Protein AF-A0A1H6F288-F1 (afdb_monomer)

Solvent-accessible surface area (backbone atoms only — not comparable to full-atom values): 5562 Å² total; per-residue (Å²): 132,85,67,60,60,46,52,48,48,55,50,51,50,53,52,50,52,56,46,40,74,71,67,45,25,58,63,54,33,56,54,44,66,64,47,49,53,79,63,60,53,56,98,91,47,78,67,59,67,52,50,29,62,50,36,48,50,48,35,57,30,30,58,74,47,69,41,64,69,87,55,67,66,37,65,64,48,32,68,47,86,77,81,50,60,43,38,53,27,31,37,51,34,49,50,50,29,73,114

pLDDT: mean 83.08, std 14.81, range [39.84, 97.62]

Sequence (99 aa):
MVRGEQVKLKRITGVLDEVTAAGAHADVWTALAQAVPLLLPGPDEKARPGLGELLKVAVRVAVRAGASDNIRGLAELAARKGSSLLIHEARRLHEALSD

Foldseek 3Di:
DDPPQLVVLVVVLVVLVVVVVVVPLVVSLVVCLVVLLVQDADPPGDHDHCLLVSLVSNLVSLLSNQAQDDRPCLVVLCPDDDDDSNNVSSVSNNVSNND

Mean predicted aligned error: 7.12 Å

Radius of gyration: 12.98 Å; Cα contacts (8 Å, |Δi|>4): 102; chains: 1; bounding box: 32×22×39 Å

Structure (mmCIF, N/CA/C/O backbone):
data_AF-A0A1H6F288-F1
#
_entry.id   AF-A0A1H6F288-F1
#
loop_
_atom_site.group_PDB
_atom_site.id
_atom_site.type_symbol
_atom_site.label_atom_id
_atom_site.label_alt_id
_atom_site.label_comp_id
_atom_site.label_asym_id
_atom_site.label_entity_id
_atom_site.label_seq_id
_atom_site.pdbx_PDB_ins_code
_atom_site.Cartn_x
_atom_site.Cartn_y
_atom_site.Cartn_z
_atom_site.occupancy
_atom_site.B_iso_or_equiv
_atom_site.auth_seq_id
_atom_site.auth_comp_id
_atom_site.auth_asym_id
_atom_site.auth_atom_id
_atom_site.pdbx_PDB_model_num
ATOM 1 N N . MET A 1 1 ? 7.555 -3.453 26.861 1.00 39.84 1 MET A N 1
ATOM 2 C CA . MET A 1 1 ? 6.515 -3.901 25.906 1.00 39.84 1 MET A CA 1
ATOM 3 C C . MET A 1 1 ? 6.962 -3.518 24.495 1.00 39.84 1 MET A C 1
ATOM 5 O O . MET A 1 1 ? 7.596 -2.486 24.336 1.00 39.84 1 MET A O 1
ATOM 9 N N . VAL A 1 2 ? 6.798 -4.420 23.535 1.00 41.81 2 VAL A N 1
ATOM 10 C CA . VAL A 1 2 ? 7.698 -4.710 22.397 1.00 41.81 2 VAL A CA 1
ATOM 11 C C . VAL A 1 2 ? 8.075 -3.510 21.489 1.00 41.81 2 VAL A C 1
ATOM 13 O O . VAL A 1 2 ? 7.261 -3.011 20.724 1.00 41.81 2 VAL A O 1
ATOM 16 N N . ARG A 1 3 ? 9.365 -3.117 21.497 1.00 50.94 3 ARG A N 1
ATOM 17 C CA . ARG A 1 3 ? 10.042 -2.281 20.466 1.00 50.94 3 ARG A CA 1
ATOM 18 C C . ARG A 1 3 ? 10.474 -3.091 19.223 1.00 50.94 3 ARG A C 1
ATOM 20 O O . ARG A 1 3 ? 10.938 -2.519 18.244 1.00 50.94 3 ARG A O 1
ATOM 27 N N . GLY A 1 4 ? 10.342 -4.418 19.261 1.00 48.12 4 GLY A N 1
ATOM 28 C CA . GLY A 1 4 ? 10.867 -5.346 18.252 1.00 48.12 4 GLY A CA 1
ATOM 29 C C . GLY A 1 4 ? 10.153 -5.322 16.895 1.00 48.12 4 GLY A C 1
ATOM 30 O O . GLY A 1 4 ? 10.824 -5.411 15.872 1.00 48.12 4 GLY A O 1
ATOM 31 N N . GLU A 1 5 ? 8.827 -5.160 16.847 1.00 49.91 5 GLU A N 1
ATOM 32 C CA . GLU A 1 5 ? 8.078 -5.175 15.573 1.00 49.91 5 GLU A CA 1
ATOM 33 C C . GLU A 1 5 ? 8.294 -3.915 14.729 1.00 49.91 5 GLU A C 1
ATOM 35 O O . GLU A 1 5 ? 8.489 -4.014 13.520 1.00 49.91 5 G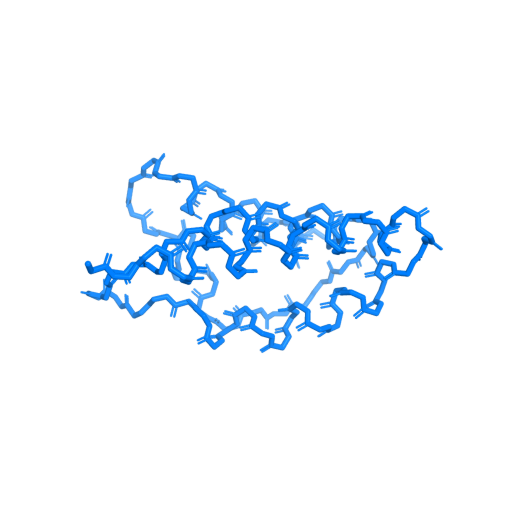LU A O 1
ATOM 40 N N . GLN A 1 6 ? 8.372 -2.739 15.362 1.00 50.91 6 GLN A N 1
ATOM 41 C CA . GLN A 1 6 ? 8.718 -1.487 14.674 1.00 50.91 6 GLN A CA 1
ATOM 42 C C . GLN A 1 6 ? 10.118 -1.543 14.061 1.00 50.91 6 GLN A C 1
ATOM 44 O O . GLN A 1 6 ? 10.339 -1.053 12.955 1.00 50.91 6 GLN A O 1
ATOM 49 N N . VAL A 1 7 ? 11.062 -2.156 14.782 1.00 55.00 7 VAL A N 1
ATOM 50 C CA . VAL A 1 7 ? 12.438 -2.336 14.312 1.00 55.00 7 VAL A CA 1
ATOM 51 C C . VAL A 1 7 ? 12.493 -3.342 13.159 1.00 55.00 7 VAL A C 1
ATOM 53 O O . VAL A 1 7 ? 13.279 -3.138 12.239 1.00 55.00 7 VAL A O 1
ATOM 56 N N . LYS A 1 8 ? 11.642 -4.379 13.145 1.00 62.47 8 LYS A N 1
ATOM 57 C CA . LYS A 1 8 ? 11.566 -5.338 12.029 1.00 62.47 8 LYS A CA 1
ATOM 58 C C . LYS A 1 8 ? 11.048 -4.691 10.745 1.00 62.47 8 LYS A C 1
ATOM 60 O O . LYS A 1 8 ? 11.724 -4.802 9.729 1.00 62.47 8 LYS A O 1
ATOM 65 N N . LEU A 1 9 ? 9.920 -3.974 10.786 1.00 61.88 9 LEU A N 1
ATOM 66 C CA . LEU A 1 9 ? 9.370 -3.347 9.576 1.00 61.88 9 LEU A CA 1
ATOM 67 C C . LEU A 1 9 ? 10.305 -2.269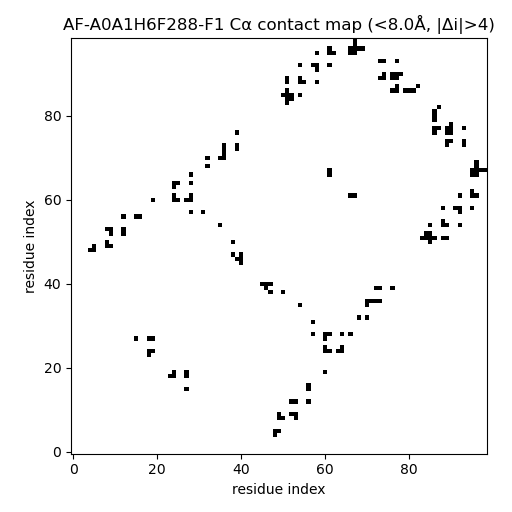 9.017 1.00 61.88 9 LEU A C 1
ATOM 69 O O . LEU A 1 9 ? 10.599 -2.279 7.829 1.00 61.88 9 LEU A O 1
ATOM 73 N N . LYS A 1 10 ? 10.850 -1.396 9.878 1.00 63.56 10 LYS A N 1
ATOM 74 C CA . LYS A 1 10 ? 11.804 -0.363 9.440 1.00 63.56 10 LYS A CA 1
ATOM 75 C C . LYS A 1 10 ? 13.089 -0.950 8.846 1.00 63.56 10 LYS A C 1
ATOM 77 O O . LYS A 1 10 ? 13.631 -0.375 7.909 1.00 63.56 10 LYS A O 1
ATOM 82 N N . ARG A 1 11 ? 13.576 -2.087 9.360 1.00 64.81 11 ARG A N 1
ATOM 83 C CA . ARG A 1 11 ? 14.730 -2.793 8.773 1.00 64.81 11 ARG A CA 1
ATOM 84 C C . ARG A 1 11 ? 14.399 -3.400 7.413 1.00 64.81 11 ARG A C 1
ATOM 86 O O . ARG A 1 11 ? 15.209 -3.279 6.505 1.00 64.81 11 ARG A O 1
ATOM 93 N N . ILE A 1 12 ? 13.216 -3.996 7.263 1.00 68.00 12 ILE A N 1
ATOM 94 C CA . ILE A 1 12 ? 12.746 -4.527 5.975 1.00 68.00 12 ILE A CA 1
ATOM 95 C C . ILE A 1 12 ? 12.630 -3.394 4.949 1.00 68.00 12 ILE A C 1
ATOM 97 O O . ILE A 1 12 ? 13.107 -3.547 3.835 1.00 68.00 12 ILE A O 1
ATOM 101 N N . THR A 1 13 ? 12.099 -2.232 5.337 1.00 64.31 13 THR A N 1
ATOM 102 C CA . THR A 1 13 ? 12.048 -1.034 4.484 1.00 64.31 13 THR A CA 1
ATOM 1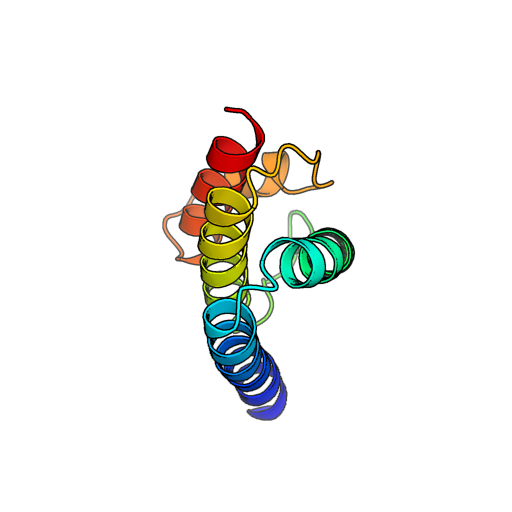03 C C . THR A 1 13 ? 13.431 -0.605 3.988 1.00 64.31 13 THR A C 1
ATOM 105 O O . THR A 1 13 ? 13.582 -0.349 2.799 1.00 64.31 13 THR A O 1
ATOM 108 N N . GLY A 1 14 ? 14.444 -0.570 4.861 1.00 63.88 14 GLY A N 1
ATOM 109 C CA . GLY A 1 14 ? 15.813 -0.222 4.457 1.00 63.88 14 GLY A CA 1
ATOM 110 C C . GLY A 1 14 ? 16.409 -1.206 3.445 1.00 63.88 14 GLY A C 1
ATOM 111 O O . GLY A 1 14 ? 16.954 -0.786 2.431 1.00 63.88 14 GLY A O 1
ATOM 112 N N . VAL A 1 15 ? 16.228 -2.511 3.670 1.00 64.88 15 VAL A N 1
ATOM 113 C CA . VAL A 1 15 ? 16.701 -3.557 2.744 1.00 64.88 15 VAL A CA 1
ATOM 114 C C . VAL A 1 15 ? 15.958 -3.500 1.406 1.00 64.88 15 VAL A C 1
ATOM 116 O O . VAL A 1 15 ? 16.565 -3.640 0.349 1.00 64.88 15 VAL A O 1
ATOM 119 N N . LEU A 1 16 ? 14.645 -3.261 1.429 1.00 62.53 16 LEU A N 1
ATOM 120 C CA . LEU A 1 16 ? 13.850 -3.119 0.211 1.00 62.53 16 LEU A CA 1
ATOM 121 C C . LEU A 1 16 ? 14.270 -1.894 -0.605 1.00 62.53 16 LEU A C 1
ATOM 123 O O . LEU A 1 16 ? 14.253 -1.977 -1.829 1.00 62.53 16 LEU A O 1
ATOM 127 N N . ASP A 1 17 ? 14.678 -0.795 0.036 1.00 64.62 17 ASP A N 1
ATOM 128 C CA . ASP A 1 17 ? 15.198 0.391 -0.655 1.00 64.62 17 ASP A CA 1
ATOM 129 C C . ASP A 1 17 ? 16.544 0.111 -1.345 1.00 64.62 17 ASP A C 1
ATOM 131 O O . ASP A 1 17 ? 16.741 0.538 -2.485 1.00 64.62 17 ASP A O 1
ATOM 135 N N . GLU A 1 18 ? 17.431 -0.669 -0.721 1.00 61.78 18 GLU A N 1
ATOM 136 C CA . GLU A 1 18 ? 18.699 -1.104 -1.329 1.00 61.78 18 GLU A CA 1
ATOM 137 C C . GLU A 1 18 ? 18.479 -2.050 -2.525 1.00 61.78 18 GLU A C 1
ATOM 139 O O . GLU A 1 18 ? 19.072 -1.856 -3.586 1.00 61.78 18 GLU A O 1
ATOM 144 N N . VAL A 1 19 ? 17.575 -3.028 -2.408 1.00 59.47 19 VAL A N 1
ATOM 145 C CA . VAL A 1 19 ? 17.244 -3.970 -3.500 1.00 59.47 19 VAL A CA 1
ATOM 146 C C . VAL A 1 19 ? 16.494 -3.272 -4.642 1.00 59.47 19 VAL A C 1
ATOM 148 O O . VAL A 1 19 ? 16.716 -3.550 -5.819 1.00 59.47 19 VAL A O 1
ATOM 151 N N . THR A 1 20 ? 15.651 -2.297 -4.304 1.00 58.91 20 THR A N 1
ATOM 152 C CA . THR A 1 20 ? 15.004 -1.388 -5.256 1.00 58.91 20 THR A CA 1
ATOM 153 C C . THR A 1 20 ? 16.068 -0.587 -6.012 1.00 58.91 20 THR A C 1
ATOM 155 O O . THR A 1 20 ? 16.017 -0.521 -7.235 1.00 58.91 20 THR A O 1
ATOM 158 N N . ALA A 1 21 ? 17.094 -0.049 -5.348 1.00 60.44 21 ALA A N 1
ATOM 159 C CA . ALA A 1 21 ? 18.188 0.647 -6.034 1.00 60.44 21 ALA A CA 1
ATOM 160 C C . ALA A 1 21 ? 18.958 -0.240 -7.040 1.00 60.44 21 ALA A C 1
ATOM 162 O O . ALA A 1 21 ? 19.524 0.289 -7.994 1.00 60.44 21 ALA A O 1
ATOM 163 N N . ALA A 1 22 ? 18.919 -1.569 -6.881 1.00 60.41 22 ALA A N 1
ATOM 164 C CA . ALA A 1 22 ? 19.494 -2.539 -7.817 1.00 60.41 22 ALA A CA 1
ATOM 165 C C . ALA A 1 22 ? 18.579 -2.904 -9.013 1.00 60.41 22 ALA A C 1
ATOM 167 O O . ALA A 1 22 ? 18.950 -3.746 -9.827 1.00 60.41 22 ALA A O 1
ATOM 168 N N . GLY A 1 23 ? 17.399 -2.283 -9.144 1.00 63.28 23 GLY A N 1
ATOM 169 C CA . GLY A 1 23 ? 16.496 -2.441 -10.294 1.00 63.28 23 GLY A CA 1
ATOM 170 C C . GLY A 1 23 ? 15.465 -3.571 -10.179 1.00 63.28 23 GLY A C 1
ATOM 171 O O . GLY A 1 23 ? 14.632 -3.720 -11.069 1.00 63.28 23 GLY A O 1
ATOM 172 N N . ALA A 1 24 ? 15.444 -4.325 -9.076 1.00 74.06 24 ALA A N 1
ATOM 173 C CA . ALA A 1 24 ? 14.523 -5.450 -8.862 1.00 74.06 24 ALA A CA 1
ATOM 174 C C . ALA A 1 24 ? 13.122 -5.009 -8.380 1.00 74.06 24 ALA A 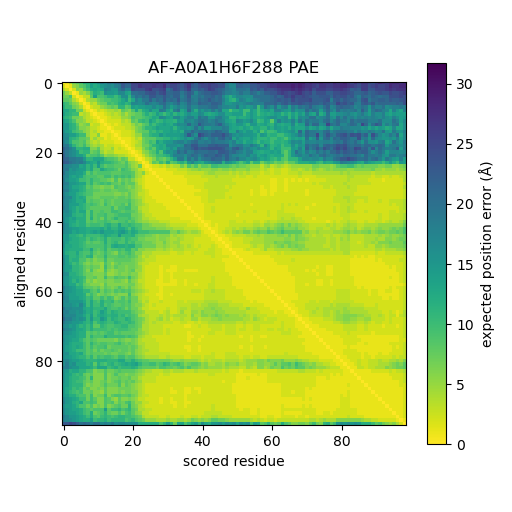C 1
ATOM 176 O O . ALA A 1 24 ? 12.555 -5.563 -7.438 1.00 74.06 24 ALA A O 1
ATOM 177 N N . HIS A 1 25 ? 12.551 -3.971 -8.998 1.00 76.31 25 HIS A N 1
ATOM 178 C CA . HIS A 1 25 ? 11.266 -3.402 -8.578 1.00 76.31 25 HIS A CA 1
ATOM 179 C C . HIS A 1 25 ? 10.102 -4.392 -8.726 1.00 76.31 25 HIS A C 1
ATOM 181 O O . HIS A 1 25 ? 9.253 -4.456 -7.843 1.00 76.31 25 HIS A O 1
ATOM 187 N N . ALA A 1 26 ? 10.088 -5.198 -9.792 1.00 78.25 26 ALA A N 1
ATOM 188 C CA . ALA A 1 26 ? 9.034 -6.184 -10.039 1.00 78.25 26 ALA A CA 1
ATOM 189 C C . ALA A 1 26 ? 9.021 -7.322 -8.996 1.00 78.25 26 ALA A C 1
ATOM 191 O O . ALA A 1 26 ? 7.957 -7.699 -8.502 1.00 78.25 26 ALA A O 1
ATOM 192 N N . ASP A 1 27 ? 10.191 -7.827 -8.595 1.00 82.38 27 ASP A N 1
ATOM 193 C CA . ASP A 1 27 ? 10.298 -8.894 -7.587 1.00 82.38 27 ASP A CA 1
ATOM 194 C C . ASP A 1 27 ? 9.911 -8.387 -6.194 1.00 82.38 27 ASP A C 1
ATOM 196 O O . ASP A 1 27 ? 9.159 -9.035 -5.460 1.00 82.38 27 ASP A O 1
ATOM 200 N N . VAL A 1 28 ? 10.380 -7.184 -5.841 1.00 85.00 28 VAL A N 1
ATOM 201 C CA . VAL A 1 28 ? 9.999 -6.526 -4.586 1.00 85.00 28 VAL A CA 1
ATOM 202 C C . VAL A 1 28 ? 8.497 -6.262 -4.558 1.00 85.00 28 VAL A C 1
ATOM 204 O O . VAL A 1 28 ? 7.854 -6.511 -3.536 1.00 85.00 28 VAL A O 1
ATOM 207 N N . TRP A 1 29 ? 7.923 -5.798 -5.671 1.00 90.44 29 TRP A N 1
ATOM 208 C CA . TRP A 1 29 ? 6.483 -5.610 -5.780 1.00 90.44 29 TRP A CA 1
ATOM 209 C C . TRP A 1 29 ? 5.734 -6.924 -5.582 1.00 90.44 29 TRP A C 1
ATOM 211 O O . TRP A 1 29 ? 4.823 -6.974 -4.765 1.00 90.44 29 TRP A O 1
ATOM 221 N N . THR A 1 30 ? 6.162 -8.002 -6.238 1.00 89.94 30 THR A N 1
ATOM 222 C CA . THR A 1 30 ? 5.541 -9.329 -6.113 1.00 89.94 30 THR A CA 1
ATOM 223 C C . THR A 1 30 ? 5.487 -9.791 -4.655 1.00 89.94 30 THR A C 1
ATOM 225 O O . THR A 1 30 ? 4.447 -10.254 -4.180 1.00 89.94 30 THR A O 1
ATOM 228 N N . ALA A 1 31 ? 6.580 -9.617 -3.906 1.00 88.62 31 ALA A N 1
ATOM 229 C CA . ALA A 1 31 ? 6.612 -9.941 -2.482 1.00 88.62 31 ALA A CA 1
ATOM 230 C C . ALA A 1 31 ? 5.676 -9.038 -1.655 1.00 88.62 31 ALA A C 1
ATOM 232 O O . ALA A 1 31 ? 4.959 -9.516 -0.772 1.00 88.62 31 ALA A O 1
ATOM 233 N N . LEU A 1 32 ? 5.653 -7.734 -1.944 1.00 89.50 32 LEU A N 1
ATOM 234 C CA . LEU A 1 32 ? 4.789 -6.775 -1.254 1.00 89.50 32 LEU A CA 1
ATOM 235 C C . LEU A 1 32 ? 3.305 -7.013 -1.549 1.00 89.50 32 LEU A C 1
ATOM 237 O O . LEU A 1 32 ? 2.509 -6.999 -0.614 1.00 89.50 32 LEU A O 1
ATOM 241 N N . ALA A 1 33 ? 2.928 -7.292 -2.793 1.00 92.38 33 ALA A N 1
ATOM 242 C CA . ALA A 1 33 ? 1.551 -7.561 -3.200 1.00 92.38 33 ALA A CA 1
ATOM 243 C C . ALA A 1 33 ? 0.963 -8.781 -2.471 1.00 92.38 33 ALA A C 1
ATOM 245 O O . ALA A 1 33 ? -0.215 -8.788 -2.118 1.00 92.38 33 ALA A O 1
ATOM 246 N N . GLN A 1 34 ? 1.794 -9.782 -2.163 1.00 92.00 34 GLN A N 1
ATOM 247 C CA . GLN A 1 34 ? 1.395 -10.935 -1.351 1.00 92.00 34 GLN A CA 1
ATOM 248 C C . GLN A 1 34 ? 1.335 -10.611 0.147 1.00 92.00 34 GLN A C 1
ATOM 250 O O . GLN A 1 34 ? 0.441 -11.078 0.854 1.00 92.00 34 GLN A O 1
ATOM 255 N N . ALA A 1 35 ? 2.280 -9.814 0.649 1.00 89.31 35 ALA A N 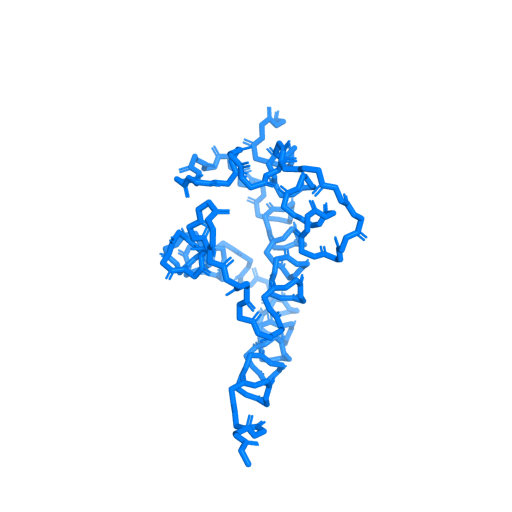1
ATOM 256 C CA . ALA A 1 35 ? 2.373 -9.501 2.070 1.00 89.31 35 ALA A CA 1
ATOM 257 C C . ALA A 1 35 ? 1.320 -8.483 2.530 1.00 89.31 35 ALA A C 1
ATOM 259 O O . ALA A 1 35 ? 0.730 -8.657 3.594 1.00 89.31 35 ALA A O 1
ATOM 260 N N . VAL A 1 36 ? 1.072 -7.425 1.751 1.00 92.00 36 VAL A N 1
ATOM 261 C CA . VAL A 1 36 ? 0.207 -6.296 2.128 1.00 92.00 36 VAL A CA 1
ATOM 262 C C . VAL A 1 36 ? -1.184 -6.755 2.589 1.00 92.00 36 VAL A C 1
ATOM 264 O O . VAL A 1 36 ? -1.540 -6.383 3.709 1.00 92.00 36 VAL A O 1
ATOM 267 N N . PRO A 1 37 ? -1.934 -7.606 1.854 1.00 91.94 37 PRO A N 1
ATOM 268 C CA . PRO A 1 37 ? -3.250 -8.084 2.292 1.00 91.94 37 PRO A CA 1
ATOM 269 C C . PRO A 1 37 ? -3.256 -8.740 3.678 1.00 91.94 37 PRO A C 1
ATOM 271 O O . PRO A 1 37 ? -4.238 -8.636 4.403 1.00 91.94 37 PRO A O 1
ATOM 274 N N . LEU A 1 38 ? -2.160 -9.404 4.062 1.00 91.69 38 LEU A N 1
ATOM 275 C CA . LEU A 1 38 ? -2.022 -10.107 5.346 1.00 91.69 38 LEU A CA 1
ATOM 276 C C . LEU A 1 38 ? -1.688 -9.164 6.515 1.00 91.69 38 LEU A C 1
ATOM 278 O O . LEU A 1 38 ? -1.711 -9.566 7.682 1.00 91.69 38 LEU A O 1
ATOM 282 N N . LEU A 1 39 ? -1.305 -7.926 6.205 1.00 90.62 39 LEU A N 1
ATOM 283 C CA . LEU A 1 39 ? -0.889 -6.910 7.169 1.00 90.62 39 LEU A CA 1
ATOM 284 C C . LEU A 1 39 ? -1.940 -5.813 7.360 1.00 90.62 39 LEU A C 1
ATOM 286 O O . LEU A 1 39 ? -1.829 -5.053 8.327 1.00 90.62 39 LEU A O 1
ATOM 290 N N . LEU A 1 40 ? -2.917 -5.698 6.454 1.00 92.19 40 LEU A N 1
ATOM 291 C CA . LEU A 1 40 ? -3.961 -4.684 6.558 1.00 92.19 40 LEU A CA 1
ATOM 292 C C . LEU A 1 40 ? -4.827 -4.936 7.801 1.00 92.19 40 LEU A C 1
ATOM 294 O O . LEU A 1 40 ? -5.254 -6.068 8.025 1.00 92.19 40 LEU A O 1
ATOM 298 N N . PRO A 1 41 ? -5.103 -3.900 8.612 1.00 92.25 41 PRO A N 1
ATOM 299 C CA . PRO A 1 41 ? -5.960 -4.054 9.778 1.00 92.25 41 PRO A CA 1
ATOM 300 C C . PRO A 1 41 ? -7.415 -4.274 9.358 1.00 92.25 41 PRO A C 1
ATOM 302 O O . PRO A 1 41 ? -7.902 -3.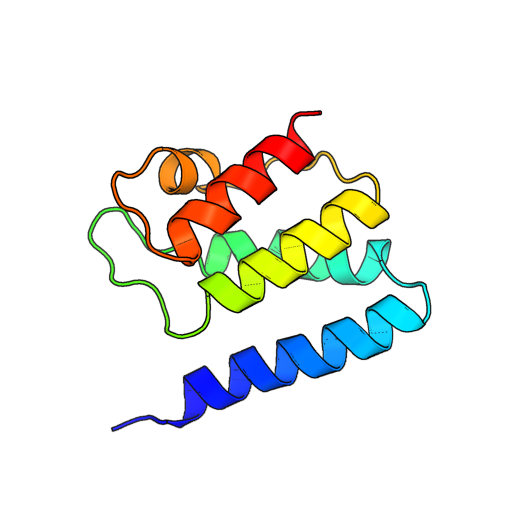619 8.430 1.00 92.25 41 PRO A O 1
ATOM 305 N N . GLY A 1 42 ? -8.151 -5.096 10.107 1.00 89.00 42 GLY A N 1
ATOM 306 C CA . GLY A 1 42 ? -9.614 -5.154 10.011 1.00 89.00 42 GLY A CA 1
ATOM 307 C C . GLY A 1 42 ? -10.304 -3.810 10.340 1.00 89.00 42 GLY A C 1
ATOM 308 O O . GLY A 1 42 ? -9.632 -2.858 10.760 1.00 89.00 42 GLY A O 1
ATOM 309 N N . PRO A 1 43 ? -11.634 -3.691 10.144 1.00 81.25 43 PRO A N 1
ATOM 310 C CA . PRO A 1 43 ? -12.389 -2.446 10.355 1.00 81.25 43 PRO A CA 1
ATOM 311 C C . PRO A 1 43 ? -12.154 -1.791 11.724 1.00 81.25 43 PRO A C 1
ATOM 313 O O . PRO A 1 43 ? -11.887 -0.592 11.780 1.00 81.25 43 PRO A O 1
ATOM 316 N N . ASP A 1 44 ? -12.125 -2.597 12.787 1.00 84.25 44 ASP A N 1
ATOM 317 C CA . ASP A 1 44 ? -11.954 -2.145 14.176 1.00 84.25 44 ASP A CA 1
ATOM 318 C C . ASP A 1 44 ? -10.586 -2.521 14.775 1.00 84.25 44 ASP A C 1
ATOM 320 O O . ASP A 1 44 ? -10.347 -2.390 15.978 1.00 84.25 44 ASP A O 1
ATOM 324 N N . GLU A 1 45 ? -9.656 -2.995 13.942 1.00 87.38 45 GLU A N 1
ATOM 325 C CA . GLU A 1 45 ? -8.326 -3.398 14.388 1.00 87.38 45 GLU A CA 1
ATOM 326 C C . GLU A 1 45 ? -7.346 -2.219 14.354 1.00 87.38 45 GLU A C 1
ATOM 328 O O . GLU A 1 45 ? -7.311 -1.408 13.422 1.00 87.38 45 GLU A O 1
ATOM 333 N N . LYS A 1 46 ? -6.485 -2.139 15.372 1.00 86.00 46 LYS A N 1
ATOM 334 C CA . LYS A 1 46 ? -5.382 -1.178 15.375 1.00 86.00 46 LYS A CA 1
ATOM 335 C C . LYS A 1 46 ? -4.309 -1.613 14.386 1.00 86.00 46 LYS A C 1
ATOM 337 O O . LYS A 1 46 ? -3.797 -2.725 14.452 1.00 86.00 46 LYS A O 1
ATOM 342 N N . ALA A 1 47 ? -3.901 -0.684 13.531 1.00 86.88 47 ALA A N 1
ATOM 343 C CA . ALA A 1 47 ? -2.800 -0.912 12.611 1.00 86.88 47 ALA A CA 1
ATOM 344 C C . ALA A 1 47 ? -1.493 -1.242 13.340 1.00 86.88 47 ALA A C 1
ATOM 346 O O . ALA A 1 47 ? -1.145 -0.624 14.353 1.00 86.88 47 ALA A O 1
ATOM 347 N N . ARG A 1 48 ? -0.725 -2.168 12.759 1.00 87.00 48 ARG A N 1
ATOM 348 C CA . ARG A 1 48 ? 0.610 -2.498 13.253 1.00 87.00 48 ARG A CA 1
ATOM 349 C C . ARG A 1 48 ? 1.529 -1.278 13.130 1.00 87.00 48 ARG A C 1
ATOM 351 O O . ARG A 1 48 ? 1.547 -0.618 12.084 1.00 87.00 48 ARG A O 1
ATOM 358 N N . PRO A 1 49 ? 2.325 -0.968 14.164 1.00 85.25 49 PRO A N 1
ATOM 359 C CA . PRO A 1 49 ? 3.305 0.102 14.081 1.00 85.25 49 PRO A CA 1
ATOM 360 C C . PRO A 1 49 ? 4.251 -0.068 12.882 1.00 85.25 49 PRO A C 1
ATOM 362 O O . PRO A 1 49 ? 4.814 -1.139 12.676 1.00 85.25 49 PRO A O 1
ATOM 365 N N . GLY A 1 50 ? 4.450 0.999 12.106 1.00 86.56 50 GLY A N 1
ATOM 366 C CA . GLY A 1 50 ? 5.312 0.988 10.918 1.00 86.56 50 GLY A CA 1
ATOM 367 C C . GLY A 1 50 ? 4.616 0.606 9.609 1.00 86.56 50 GLY A C 1
ATOM 368 O O . GLY A 1 50 ? 5.206 0.819 8.555 1.00 86.56 50 GLY A O 1
ATOM 369 N N . LEU A 1 51 ? 3.362 0.134 9.635 1.00 90.44 51 LEU A N 1
ATOM 370 C CA . LEU A 1 51 ? 2.637 -0.249 8.415 1.00 90.44 51 LEU A CA 1
ATOM 371 C C . LEU A 1 51 ? 2.504 0.908 7.408 1.00 90.44 51 LEU A C 1
ATOM 373 O O . LEU A 1 51 ? 2.608 0.683 6.209 1.00 90.44 51 LEU A O 1
ATOM 377 N N . GLY A 1 52 ? 2.354 2.150 7.880 1.00 92.25 52 GLY A N 1
ATOM 378 C CA . GLY A 1 52 ? 2.347 3.325 6.999 1.00 92.25 52 GLY A CA 1
ATOM 379 C C . GLY A 1 52 ? 3.663 3.527 6.237 1.00 92.25 52 GLY A C 1
ATOM 380 O O . GLY A 1 52 ? 3.638 3.829 5.051 1.00 92.25 52 GLY A O 1
ATOM 381 N N . GLU A 1 53 ? 4.813 3.285 6.875 1.00 89.75 53 GLU A N 1
ATOM 382 C CA . GLU A 1 53 ? 6.117 3.351 6.193 1.00 89.75 53 GLU A CA 1
ATOM 383 C C . GLU A 1 53 ? 6.285 2.203 5.189 1.00 89.75 53 GLU A C 1
ATOM 385 O O . GLU A 1 53 ? 6.859 2.398 4.122 1.00 89.75 53 GLU A O 1
ATOM 390 N N . LEU A 1 54 ? 5.743 1.016 5.486 1.00 90.69 54 LEU A N 1
ATOM 391 C CA . LEU A 1 54 ? 5.728 -0.089 4.525 1.00 90.69 54 LEU A CA 1
ATOM 392 C C . LEU A 1 54 ? 4.879 0.248 3.294 1.00 90.69 54 LEU A C 1
ATOM 394 O O . LEU A 1 54 ? 5.336 0.033 2.175 1.00 90.69 54 LEU A O 1
ATOM 398 N N . LEU A 1 55 ? 3.678 0.809 3.480 1.00 94.38 55 LEU A N 1
ATOM 399 C CA . LEU A 1 55 ? 2.840 1.227 2.351 1.00 94.38 55 LEU A CA 1
ATOM 400 C C . LEU A 1 55 ? 3.521 2.313 1.516 1.00 94.38 55 LEU A C 1
ATOM 402 O O . LEU A 1 55 ? 3.459 2.262 0.294 1.00 94.38 55 LEU A O 1
ATOM 406 N N . LYS A 1 56 ? 4.252 3.237 2.143 1.00 93.69 56 LYS A N 1
ATOM 407 C CA . LYS A 1 56 ? 5.063 4.225 1.423 1.00 93.69 56 LYS A CA 1
ATOM 408 C C . LYS A 1 56 ? 6.117 3.580 0.514 1.00 93.69 56 LYS A C 1
ATOM 410 O O . LYS A 1 56 ? 6.324 4.048 -0.604 1.00 93.69 56 LYS A O 1
ATOM 415 N N . VAL A 1 57 ? 6.781 2.509 0.963 1.00 90.31 57 VAL A N 1
ATOM 416 C CA . VAL A 1 57 ? 7.688 1.721 0.104 1.00 90.31 57 VAL A CA 1
ATOM 417 C C . VAL A 1 57 ? 6.902 1.071 -1.028 1.00 90.31 57 VAL A C 1
ATOM 419 O O . VAL A 1 57 ? 7.300 1.200 -2.181 1.00 90.31 57 VAL A O 1
ATOM 422 N N . ALA A 1 58 ? 5.775 0.432 -0.709 1.00 91.31 58 AL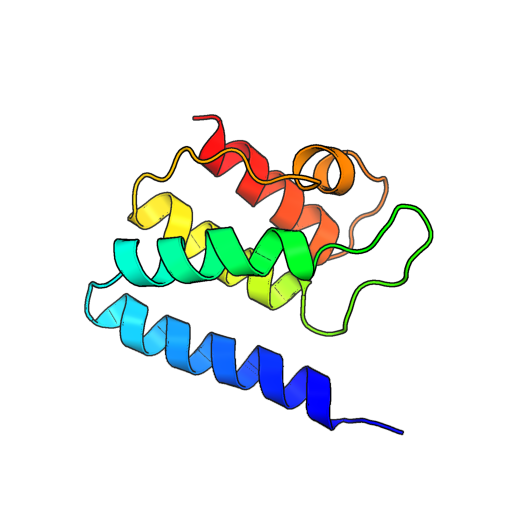A A N 1
ATOM 423 C CA . ALA A 1 58 ? 4.925 -0.239 -1.686 1.00 91.31 58 ALA A CA 1
ATOM 424 C C . ALA A 1 58 ? 4.473 0.706 -2.806 1.00 91.31 58 ALA A C 1
ATOM 426 O O . ALA A 1 58 ? 4.608 0.343 -3.966 1.00 91.31 58 ALA A O 1
ATOM 427 N N . VAL A 1 59 ? 4.063 1.940 -2.486 1.00 94.62 59 VAL A N 1
ATOM 428 C CA . VAL A 1 59 ? 3.735 2.981 -3.479 1.00 94.62 59 VAL A CA 1
ATOM 429 C C . VAL A 1 59 ? 4.911 3.233 -4.421 1.00 94.62 59 VAL A C 1
ATOM 431 O O . VAL A 1 59 ? 4.753 3.193 -5.638 1.00 94.62 59 VAL A O 1
ATOM 434 N N . ARG A 1 60 ? 6.114 3.473 -3.879 1.00 90.56 60 ARG A N 1
ATOM 435 C CA . ARG A 1 60 ? 7.300 3.755 -4.707 1.00 90.56 60 ARG A CA 1
ATOM 436 C C . ARG A 1 60 ? 7.646 2.592 -5.628 1.00 90.56 60 ARG A C 1
ATOM 438 O O . ARG A 1 60 ? 8.032 2.826 -6.769 1.00 90.56 60 ARG A O 1
ATOM 445 N N . VAL A 1 61 ? 7.553 1.366 -5.122 1.00 89.88 61 VAL A N 1
ATOM 446 C CA . VAL A 1 61 ? 7.879 0.168 -5.896 1.00 89.88 61 VAL A CA 1
ATOM 447 C C . VAL A 1 61 ? 6.806 -0.095 -6.956 1.00 89.88 61 VAL A C 1
ATOM 449 O O . VAL A 1 61 ? 7.174 -0.320 -8.102 1.00 89.88 61 VAL A O 1
ATOM 452 N N . ALA A 1 62 ? 5.516 0.017 -6.617 1.00 91.00 62 ALA A N 1
ATOM 453 C CA . ALA A 1 62 ? 4.395 -0.160 -7.545 1.00 91.00 62 ALA A CA 1
ATOM 454 C C . ALA A 1 62 ? 4.496 0.781 -8.751 1.00 91.00 62 ALA A C 1
ATOM 456 O O . ALA A 1 62 ? 4.484 0.324 -9.890 1.00 91.00 62 ALA A O 1
ATOM 457 N N . VAL A 1 63 ? 4.706 2.080 -8.500 1.00 90.44 63 VAL A N 1
ATOM 458 C CA . VAL A 1 63 ? 4.848 3.095 -9.558 1.00 90.44 63 VAL A CA 1
ATOM 459 C C . VAL A 1 63 ? 6.034 2.786 -10.470 1.00 90.44 63 VAL A C 1
ATOM 461 O O . VAL A 1 63 ? 5.934 2.905 -11.686 1.00 90.44 63 VAL A O 1
ATOM 464 N N . ARG A 1 64 ? 7.173 2.369 -9.905 1.00 87.81 64 ARG A N 1
ATOM 465 C CA . ARG A 1 64 ? 8.360 2.036 -10.708 1.00 87.81 64 ARG A CA 1
ATOM 466 C C . ARG A 1 64 ? 8.231 0.717 -11.463 1.00 87.81 64 ARG A C 1
ATOM 468 O O . ARG A 1 64 ? 8.878 0.558 -12.491 1.00 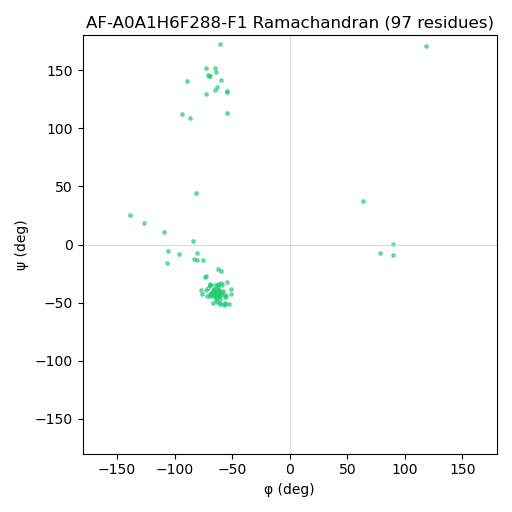87.81 64 ARG A O 1
ATOM 475 N N . ALA A 1 65 ? 7.448 -0.220 -10.940 1.00 86.94 65 ALA A N 1
ATOM 476 C CA . ALA A 1 65 ? 7.167 -1.497 -11.582 1.00 86.94 65 ALA A CA 1
ATOM 477 C C . ALA A 1 65 ? 6.033 -1.409 -12.620 1.00 86.94 65 ALA A C 1
ATOM 479 O O . ALA A 1 65 ? 5.869 -2.354 -13.385 1.00 86.94 65 ALA A O 1
ATOM 480 N N . GLY A 1 66 ? 5.263 -0.312 -12.655 1.00 89.19 66 GLY A N 1
ATOM 481 C CA . GLY A 1 66 ? 4.055 -0.210 -13.482 1.00 89.19 66 GLY A CA 1
ATOM 482 C C . GLY A 1 66 ? 2.977 -1.212 -13.058 1.00 89.19 66 GLY A C 1
ATOM 483 O O . GLY A 1 66 ? 2.342 -1.835 -13.905 1.00 89.19 66 GLY A O 1
ATOM 484 N N . ALA A 1 67 ? 2.844 -1.440 -11.750 1.00 90.38 67 ALA A N 1
ATOM 485 C CA . ALA A 1 67 ? 1.925 -2.427 -11.197 1.00 90.38 67 ALA A CA 1
ATOM 486 C C . ALA A 1 67 ? 0.455 -1.999 -11.331 1.00 90.38 67 ALA A C 1
ATOM 488 O O . ALA A 1 67 ? 0.139 -0.827 -11.173 1.00 90.38 67 ALA A O 1
ATOM 489 N N . SER A 1 68 ? -0.438 -2.969 -11.534 1.00 91.56 68 SER A N 1
ATOM 490 C CA . SER A 1 68 ? -1.896 -2.762 -11.646 1.00 91.56 68 SER A CA 1
ATOM 491 C C . SER A 1 68 ? -2.707 -3.836 -10.899 1.00 91.56 68 SER A C 1
ATOM 493 O O . SER A 1 68 ? -3.844 -4.162 -11.238 1.00 91.56 68 SER A O 1
ATOM 495 N N . ASP A 1 69 ? -2.106 -4.443 -9.871 1.00 91.44 69 ASP A N 1
ATOM 496 C CA . ASP A 1 69 ? -2.720 -5.522 -9.098 1.00 91.44 69 ASP A CA 1
ATOM 497 C C . ASP A 1 69 ? -3.899 -5.058 -8.232 1.00 91.44 69 ASP A C 1
ATOM 499 O O . ASP A 1 69 ? -3.867 -4.012 -7.586 1.00 91.44 69 ASP A O 1
ATOM 503 N N . ASN A 1 70 ? -4.907 -5.921 -8.090 1.00 91.56 70 ASN A N 1
ATOM 504 C CA . ASN A 1 70 ? -5.986 -5.714 -7.128 1.00 91.56 70 ASN A CA 1
ATOM 505 C C . ASN A 1 70 ? -5.614 -6.267 -5.739 1.00 91.56 70 ASN A C 1
ATOM 507 O O . ASN A 1 70 ? -5.599 -7.481 -5.514 1.00 91.56 70 ASN A O 1
ATOM 511 N N . ILE A 1 71 ? -5.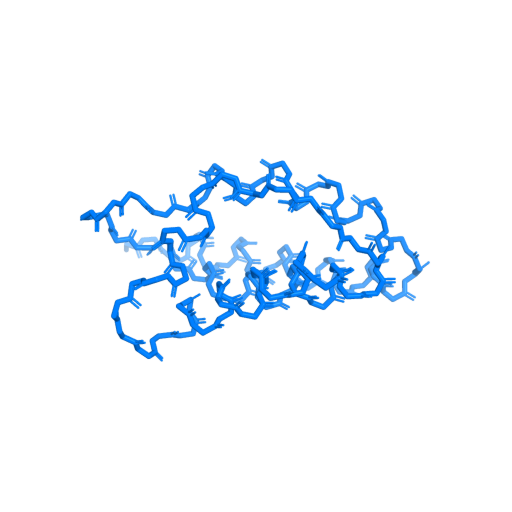368 -5.375 -4.779 1.00 94.00 71 ILE A N 1
ATOM 512 C CA . ILE A 1 71 ? -4.993 -5.726 -3.404 1.00 94.00 71 ILE A CA 1
ATOM 513 C C . ILE A 1 71 ? -6.237 -5.776 -2.505 1.00 94.00 71 ILE A C 1
ATOM 515 O O . ILE A 1 71 ? -6.850 -4.753 -2.185 1.00 94.00 71 ILE A O 1
ATOM 519 N N . ARG A 1 72 ? -6.592 -6.978 -2.027 1.00 93.38 72 ARG A N 1
ATOM 520 C CA . ARG A 1 72 ? -7.732 -7.184 -1.114 1.00 93.38 72 ARG A CA 1
ATOM 521 C C . ARG A 1 72 ? -7.620 -6.291 0.128 1.00 93.38 72 ARG A C 1
ATOM 523 O O . ARG A 1 72 ? -6.587 -6.276 0.791 1.00 93.38 72 ARG A O 1
ATOM 530 N N . GLY A 1 73 ? -8.710 -5.600 0.463 1.00 93.06 73 GLY A N 1
ATOM 531 C CA . GLY A 1 73 ? -8.818 -4.736 1.645 1.00 93.06 73 GLY A CA 1
ATOM 532 C C . GLY A 1 73 ? -8.156 -3.362 1.494 1.00 93.06 73 GLY A C 1
ATOM 533 O O . GLY A 1 73 ? -8.349 -2.500 2.352 1.00 93.06 73 GLY A O 1
ATOM 534 N N . LEU A 1 74 ? -7.416 -3.112 0.404 1.00 95.88 74 LEU A N 1
ATOM 535 C CA . LEU A 1 74 ? -6.752 -1.827 0.182 1.00 95.88 74 LEU A CA 1
ATOM 536 C C . LEU A 1 74 ? -7.761 -0.706 -0.092 1.00 95.88 74 LEU A C 1
ATOM 538 O O . LEU A 1 74 ? -7.653 0.355 0.516 1.00 95.88 74 LEU A O 1
ATOM 542 N N . ALA A 1 75 ? -8.763 -0.956 -0.940 1.00 95.31 75 ALA A N 1
ATOM 543 C CA . ALA A 1 75 ? -9.828 0.006 -1.239 1.00 95.31 75 ALA A CA 1
ATOM 544 C C . ALA A 1 75 ? -10.609 0.408 0.025 1.00 95.31 75 ALA A C 1
ATOM 546 O O . ALA A 1 75 ? -10.850 1.587 0.281 1.00 95.31 75 ALA A O 1
ATOM 547 N N . GLU A 1 76 ? -10.939 -0.571 0.870 1.00 94.62 76 GLU A N 1
ATOM 548 C CA . GLU A 1 76 ? -11.620 -0.338 2.147 1.00 94.62 76 GLU A CA 1
ATOM 549 C C . GLU A 1 76 ? -10.760 0.490 3.106 1.00 94.62 76 GLU A C 1
ATOM 551 O O . GLU A 1 76 ? -11.265 1.401 3.763 1.00 94.62 76 GLU A O 1
ATOM 556 N N . LEU A 1 77 ? -9.454 0.203 3.184 1.00 95.00 77 LEU A N 1
ATOM 557 C CA . LEU A 1 77 ? -8.522 0.977 3.999 1.00 95.00 77 LEU A CA 1
ATOM 558 C C . LEU A 1 77 ? -8.363 2.413 3.473 1.00 95.00 77 LEU A C 1
ATOM 560 O O . LEU A 1 77 ? -8.384 3.352 4.268 1.00 95.00 77 LEU A O 1
ATOM 564 N N . ALA A 1 78 ? -8.258 2.591 2.155 1.00 95.19 78 ALA A N 1
ATOM 565 C CA . ALA A 1 78 ? -8.166 3.893 1.494 1.00 95.19 78 ALA A CA 1
ATOM 566 C C . ALA A 1 78 ? -9.420 4.760 1.724 1.00 95.19 78 ALA A C 1
ATOM 568 O O . ALA A 1 78 ? -9.317 5.981 1.892 1.00 95.19 78 ALA A O 1
ATOM 569 N N . ALA A 1 79 ? -10.594 4.130 1.813 1.00 95.06 79 ALA A N 1
ATOM 570 C CA . ALA A 1 79 ? -11.866 4.791 2.086 1.00 95.06 79 ALA A CA 1
ATOM 571 C C . ALA A 1 79 ? -12.055 5.214 3.557 1.00 95.06 79 ALA A C 1
ATOM 573 O O . ALA A 1 79 ? -12.961 5.998 3.860 1.00 95.06 79 ALA A O 1
ATOM 574 N N . ARG A 1 80 ? -11.225 4.735 4.500 1.00 93.25 80 ARG A N 1
ATOM 575 C CA . ARG A 1 80 ? -11.375 5.104 5.919 1.00 93.25 80 ARG A CA 1
ATOM 576 C C . ARG A 1 80 ? -11.136 6.597 6.138 1.00 93.25 80 ARG A C 1
ATOM 578 O O . ARG A 1 80 ? -10.315 7.243 5.481 1.00 93.25 80 ARG A O 1
ATOM 585 N N . LYS A 1 81 ? -11.837 7.145 7.132 1.00 89.12 81 LYS A N 1
ATOM 586 C CA . LYS A 1 81 ? -11.629 8.516 7.615 1.00 89.12 81 LYS A CA 1
ATOM 587 C C . LYS A 1 81 ? -10.322 8.614 8.407 1.00 89.12 81 LYS A C 1
ATOM 589 O O . LYS A 1 81 ? -9.891 7.655 9.042 1.00 89.12 81 LYS A O 1
ATOM 594 N N . GLY A 1 82 ? -9.726 9.803 8.406 1.00 87.62 82 GLY A N 1
ATOM 595 C CA . GLY A 1 82 ? -8.489 10.104 9.127 1.00 87.62 82 GLY A CA 1
ATOM 596 C C . GLY A 1 82 ? -7.342 10.524 8.209 1.00 87.62 82 GLY A C 1
ATOM 597 O O . GLY A 1 82 ? -7.435 10.448 6.982 1.00 87.62 82 GLY A O 1
ATOM 598 N N . SER A 1 83 ? -6.269 10.995 8.841 1.00 85.69 83 SER A N 1
ATOM 599 C CA . SER A 1 83 ? -5.085 11.588 8.203 1.00 85.69 83 SER A CA 1
ATOM 600 C C . SER A 1 83 ? -3.777 10.927 8.648 1.00 85.69 83 SER A C 1
ATOM 602 O O . SER A 1 83 ? -2.701 11.507 8.516 1.00 85.69 83 SER A O 1
ATOM 604 N N . SER A 1 84 ? -3.848 9.715 9.208 1.00 92.81 84 SER A N 1
ATOM 605 C CA . SER A 1 84 ? -2.631 8.985 9.552 1.00 92.81 84 SER A CA 1
ATOM 606 C C . SER A 1 84 ? -1.847 8.646 8.284 1.00 92.81 84 SER A C 1
ATOM 608 O O . SER A 1 84 ? -2.431 8.452 7.215 1.00 92.81 84 SER A O 1
ATOM 610 N N . LEU A 1 85 ? -0.523 8.520 8.416 1.00 93.44 85 LEU A N 1
ATOM 611 C CA . LEU A 1 85 ? 0.346 8.118 7.308 1.00 93.44 85 LEU A CA 1
ATOM 612 C C . LEU A 1 85 ? -0.162 6.841 6.624 1.00 93.44 85 LEU A C 1
ATOM 614 O O . LEU A 1 85 ? -0.142 6.749 5.407 1.00 93.44 85 LEU A O 1
ATOM 618 N N . LEU A 1 86 ? -0.677 5.885 7.401 1.00 94.88 86 LEU A N 1
ATOM 619 C CA . LEU A 1 86 ? -1.256 4.660 6.861 1.00 94.88 86 LEU A CA 1
ATOM 620 C C . LEU A 1 86 ? -2.391 4.932 5.869 1.00 94.88 86 LEU A C 1
ATOM 622 O O . LEU A 1 86 ? -2.373 4.389 4.773 1.00 94.88 86 LEU A O 1
ATOM 626 N N . ILE A 1 87 ? -3.374 5.748 6.260 1.00 96.25 87 ILE A N 1
ATOM 627 C CA . ILE A 1 87 ? -4.533 6.048 5.412 1.00 96.25 87 ILE A CA 1
ATOM 628 C C . ILE A 1 87 ? -4.097 6.834 4.173 1.00 96.25 87 ILE A C 1
ATOM 630 O O . ILE A 1 87 ? -4.586 6.578 3.076 1.00 96.25 87 ILE A O 1
ATOM 634 N N . HIS A 1 88 ? -3.146 7.756 4.339 1.00 97.44 88 HIS A N 1
ATOM 635 C CA . HIS A 1 88 ? -2.584 8.527 3.233 1.00 97.44 88 HIS A CA 1
ATOM 636 C C . HIS A 1 88 ? -1.902 7.635 2.188 1.00 97.44 88 HIS A C 1
ATOM 638 O O . HIS A 1 88 ? -2.219 7.715 1.005 1.00 97.44 88 HIS A O 1
ATOM 644 N N . GLU A 1 89 ? -1.004 6.748 2.618 1.00 97.38 89 GLU A N 1
ATOM 645 C CA . GLU A 1 89 ? -0.289 5.855 1.697 1.00 97.38 89 GLU A CA 1
ATOM 646 C C . GLU A 1 89 ? -1.179 4.736 1.146 1.00 97.38 89 GLU A C 1
ATOM 648 O O . GLU A 1 89 ? -0.948 4.283 0.031 1.00 97.38 89 GLU A O 1
ATOM 653 N N . ALA A 1 90 ? -2.225 4.320 1.867 1.00 97.06 90 ALA A N 1
ATOM 654 C CA . ALA A 1 90 ? -3.217 3.387 1.336 1.00 97.06 90 ALA A CA 1
ATOM 655 C C . ALA A 1 90 ? -3.975 3.977 0.137 1.00 97.06 90 ALA A C 1
ATOM 657 O O . ALA A 1 90 ? -4.160 3.279 -0.857 1.00 97.06 90 ALA A O 1
ATOM 658 N N . ARG A 1 91 ? -4.366 5.261 0.199 1.00 97.62 91 ARG A N 1
ATOM 659 C CA . ARG A 1 91 ? -4.989 5.962 -0.939 1.00 97.62 91 ARG A CA 1
ATOM 660 C C . ARG A 1 91 ? -4.038 6.061 -2.121 1.00 97.62 91 ARG A C 1
ATOM 662 O O . ARG A 1 91 ? -4.398 5.629 -3.206 1.00 97.62 91 ARG A O 1
ATOM 669 N N . ARG A 1 92 ? -2.804 6.520 -1.884 1.00 97.12 92 ARG A N 1
ATOM 670 C CA . ARG A 1 92 ? -1.787 6.604 -2.943 1.00 97.12 92 ARG A CA 1
ATOM 671 C C . ARG A 1 92 ? -1.504 5.261 -3.599 1.00 97.12 92 ARG A C 1
ATOM 673 O O . ARG A 1 92 ? -1.327 5.208 -4.808 1.00 97.12 92 ARG A O 1
ATOM 680 N N . LEU A 1 93 ? -1.450 4.187 -2.813 1.00 96.88 93 LEU A N 1
ATOM 681 C CA . LEU A 1 93 ? -1.230 2.856 -3.365 1.00 96.88 93 LEU A CA 1
ATOM 682 C C . LEU A 1 93 ? -2.426 2.404 -4.199 1.00 96.88 93 LEU A C 1
ATOM 684 O O . LEU A 1 93 ? -2.232 1.862 -5.273 1.00 96.88 93 LEU A O 1
ATOM 688 N N . HIS A 1 94 ? -3.649 2.639 -3.724 1.00 97.00 94 HIS A N 1
ATOM 689 C CA . HIS A 1 94 ? -4.855 2.302 -4.475 1.00 97.00 94 HIS A CA 1
ATOM 690 C C . HIS A 1 94 ? -4.932 3.064 -5.807 1.00 97.00 94 HIS A C 1
ATOM 692 O O . HIS A 1 94 ? -5.248 2.468 -6.831 1.00 97.00 94 HIS A O 1
ATOM 698 N N . GLU A 1 95 ? -4.621 4.362 -5.795 1.00 96.06 95 GLU A N 1
ATOM 699 C CA . GLU A 1 95 ? -4.547 5.205 -6.995 1.00 96.06 95 GLU A CA 1
ATOM 700 C C . GLU A 1 95 ? -3.490 4.679 -7.973 1.00 96.06 95 GLU A C 1
ATOM 702 O O . GLU A 1 95 ? -3.817 4.412 -9.121 1.00 96.06 95 GLU A O 1
ATOM 707 N N . ALA A 1 96 ? -2.268 4.414 -7.500 1.00 95.25 96 ALA A N 1
ATOM 708 C CA . ALA A 1 96 ? -1.169 3.931 -8.341 1.00 95.25 96 ALA A CA 1
ATOM 709 C C . ALA A 1 96 ? -1.420 2.567 -9.010 1.00 95.25 96 ALA A C 1
ATOM 711 O O . ALA A 1 96 ? -0.735 2.247 -9.971 1.00 95.25 96 ALA A O 1
ATOM 712 N N . LEU A 1 97 ? -2.343 1.757 -8.482 1.00 94.69 97 LEU A N 1
ATOM 713 C CA . LEU A 1 97 ? -2.724 0.456 -9.048 1.00 94.69 97 LEU A CA 1
ATOM 714 C C . LEU A 1 97 ? -3.971 0.532 -9.941 1.00 94.69 97 LEU A C 1
ATOM 716 O O . LEU A 1 97 ? -4.344 -0.472 -10.544 1.00 94.69 97 LEU A O 1
ATOM 720 N N . SER A 1 98 ? -4.643 1.685 -9.965 1.00 89.62 98 SER A N 1
ATOM 721 C CA . SER A 1 98 ? -5.868 1.919 -10.740 1.00 89.62 98 SER A CA 1
ATOM 722 C C . SER A 1 98 ? -5.643 2.793 -11.983 1.00 89.62 98 SER A C 1
ATOM 724 O O . SER A 1 98 ? -6.597 2.978 -12.740 1.00 89.62 98 SER A O 1
ATOM 726 N N . ASP A 1 99 ? -4.432 3.335 -12.159 1.00 71.44 99 ASP A N 1
ATOM 727 C CA . ASP A 1 99 ? -3.967 4.070 -13.351 1.00 71.44 99 ASP A CA 1
ATOM 728 C C . ASP A 1 99 ? -3.540 3.109 -14.476 1.00 71.44 99 ASP A C 1
ATOM 730 O O . ASP A 1 99 ? -3.889 3.385 -15.649 1.00 71.44 99 ASP A O 1
#

Secondary structure (DSSP, 8-state):
---HHHHHHHHHHHHHHHHHHTT-HHHHHHHHHHHHHHHSPPTTPPPPTTHHHHHHHHHHHHHHHT-----TTHHHHHTSSS--HHHHHHHHHHHHTT-

Nearest PDB structures (foldseek):
  6njs-assembly1_A  TM=2.519E-01  e=5.082E+00  Homo sapiens
  6qhd-assembly1_A  TM=2.556E-01  e=6.648E+00  Homo sapiens
  6qhd-assembly1_B  TM=2.559E-01  e=9.177E+00  Homo sapiens
  6tlc-assembly1_B  TM=2.097E-01  e=5.970E+00  Homo sapiens
  7nuf-assembly1_A  TM=2.092E-01  e=7.015E+00  Homo sapiens

Organism: NCBI:txid1144553